Protein AF-A0A928RWQ0-F1 (afdb_monomer)

Nearest PDB structures (foldseek):
  4lid-assembly1_B  TM=6.086E-01  e=1.128E+00  Sulfolobus spindle-shaped virus 1
  3q9d-assembly1_B  TM=6.160E-01  e=1.844E+00  Chlamydia pneumoniae
  8h38-assembly1_I  TM=5.799E-01  e=3.206E+00  Homo sapiens
  8gq6-assembly1_A  TM=5.758E-01  e=3.206E+00  Homo sapiens
  7r81-assembly1_K1  TM=4.291E-01  e=1.356E+00  Neurospora crassa

Secondary structure (DSSP, 8-state):
--S---EEEEEEEEETTEEEEEEEEEEETTEEEEEEE--GGG--

pLDDT: mean 77.08, std 11.81, range [45.53, 92.25]

Solvent-accessible surface area (backbone atoms only — not comparable to full-atom values): 2862 Å² total; per-residue (Å²): 130,86,91,68,51,67,44,78,47,77,49,75,51,73,58,97,85,47,67,34,41,38,40,37,43,26,69,32,100,87,44,77,48,78,51,74,52,68,54,73,92,76,56,133

Foldseek 3Di:
DDPWPFDWDWDWDDDPNWIKIWIWTDRHPPDIDIDIDGPPVPDD

Radius of gyration: 13.71 Å; Cα contacts (8 Å, |Δi|>4): 68; chains: 1; bounding box: 28×30×33 Å

Structure (mmCIF, N/CA/C/O backbone):
data_AF-A0A928RWQ0-F1
#
_entry.id   AF-A0A928RWQ0-F1
#
loop_
_atom_site.group_PDB
_atom_site.id
_atom_site.type_symbol
_atom_site.label_atom_id
_atom_site.label_alt_id
_atom_site.label_comp_id
_atom_site.label_asym_id
_atom_site.label_entity_id
_atom_site.label_seq_id
_atom_site.pdbx_PDB_ins_code
_atom_site.Cartn_x
_atom_site.Cartn_y
_atom_site.Cartn_z
_atom_site.occupancy
_atom_site.B_iso_or_equiv
_atom_site.auth_seq_id
_atom_site.auth_comp_id
_atom_site.auth_asym_id
_atom_site.auth_atom_id
_atom_site.pdbx_PDB_model_num
ATOM 1 N N . MET A 1 1 ? 13.487 -15.865 -17.226 1.00 45.53 1 MET A N 1
ATOM 2 C CA . MET A 1 1 ? 14.032 -14.633 -16.612 1.00 45.53 1 MET A CA 1
ATOM 3 C C . MET A 1 1 ? 12.989 -13.538 -16.808 1.00 45.53 1 MET A C 1
ATOM 5 O O . MET A 1 1 ? 12.773 -13.130 -17.942 1.00 45.53 1 MET A O 1
ATOM 9 N N . ALA A 1 2 ? 12.217 -13.193 -15.773 1.00 50.38 2 ALA A N 1
ATOM 10 C CA . ALA A 1 2 ? 11.076 -12.284 -15.926 1.00 50.38 2 ALA A CA 1
ATOM 11 C C . ALA A 1 2 ? 11.568 -10.868 -16.271 1.00 50.38 2 ALA A C 1
ATOM 13 O O . ALA A 1 2 ? 12.334 -10.273 -15.517 1.00 50.38 2 ALA A O 1
ATOM 14 N N . ARG A 1 3 ? 11.168 -10.362 -17.445 1.00 53.16 3 ARG A N 1
ATOM 15 C CA . ARG A 1 3 ? 11.657 -9.105 -18.044 1.00 53.16 3 ARG A CA 1
ATOM 16 C C . ARG A 1 3 ? 10.831 -7.868 -17.674 1.00 53.16 3 ARG A C 1
ATOM 18 O O . ARG A 1 3 ? 11.148 -6.770 -18.106 1.00 53.16 3 ARG A O 1
ATOM 25 N N . SER A 1 4 ? 9.794 -8.042 -16.867 1.00 53.19 4 SER A N 1
ATOM 26 C CA . SER A 1 4 ? 8.988 -6.967 -16.305 1.00 53.19 4 SER A CA 1
ATOM 27 C C . SER A 1 4 ? 8.334 -7.523 -15.050 1.00 53.19 4 SER A C 1
ATOM 29 O O . SER A 1 4 ? 7.654 -8.544 -15.117 1.00 53.19 4 SER A O 1
ATOM 31 N N . MET A 1 5 ? 8.611 -6.918 -13.900 1.00 60.53 5 MET A N 1
ATOM 32 C CA . MET A 1 5 ? 8.002 -7.296 -12.625 1.00 60.53 5 MET A CA 1
ATOM 33 C C . MET A 1 5 ? 7.086 -6.148 -12.217 1.00 60.53 5 MET A C 1
ATOM 35 O O . MET A 1 5 ? 7.306 -5.481 -11.211 1.00 60.53 5 MET A O 1
ATOM 39 N N . THR A 1 6 ? 6.122 -5.851 -13.091 1.00 70.81 6 THR A N 1
ATOM 40 C CA . THR A 1 6 ? 5.074 -4.879 -12.803 1.00 70.81 6 THR A CA 1
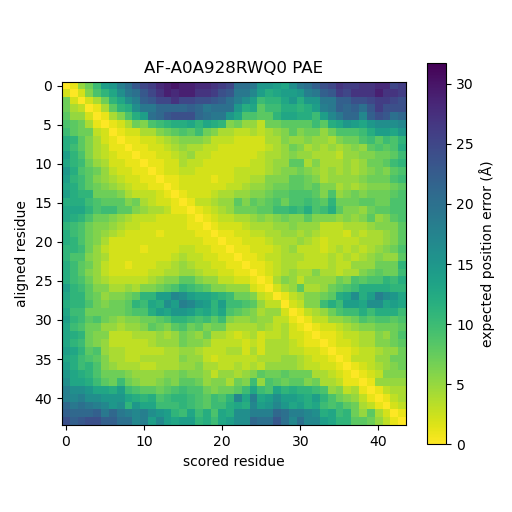ATOM 41 C C . THR A 1 6 ? 4.046 -5.549 -11.905 1.00 70.81 6 THR A C 1
ATOM 43 O O . THR A 1 6 ? 3.24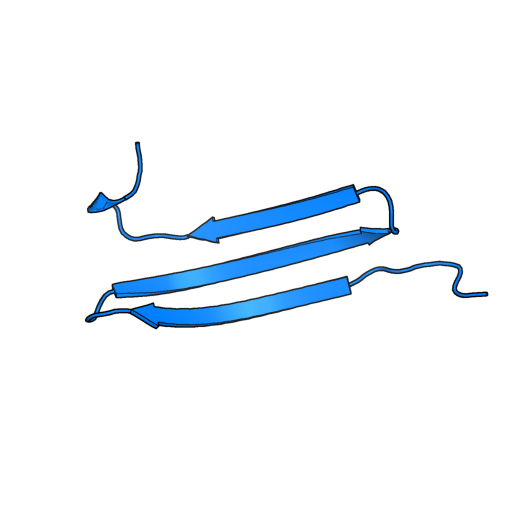2 -6.352 -12.377 1.00 70.81 6 THR A O 1
ATOM 46 N N . GLY A 1 7 ? 4.128 -5.276 -10.607 1.00 74.31 7 GLY A N 1
ATOM 47 C CA . GLY A 1 7 ? 3.177 -5.747 -9.608 1.00 74.31 7 GLY A CA 1
ATOM 48 C C . GLY A 1 7 ? 2.250 -4.609 -9.210 1.00 74.31 7 GLY A C 1
ATOM 49 O O . GLY A 1 7 ? 2.719 -3.538 -8.833 1.00 74.31 7 GLY A O 1
ATOM 50 N N . TRP A 1 8 ? 0.944 -4.834 -9.285 1.00 81.88 8 TRP A N 1
ATOM 51 C CA . TRP A 1 8 ? -0.045 -3.929 -8.713 1.00 81.88 8 TRP A CA 1
ATOM 52 C C . TRP A 1 8 ? -0.848 -4.680 -7.660 1.00 81.88 8 TRP A C 1
ATOM 54 O O . TRP A 1 8 ? -1.339 -5.779 -7.919 1.00 81.88 8 TRP A O 1
ATOM 64 N N . GLY A 1 9 ? -0.949 -4.091 -6.474 1.00 85.56 9 GLY A N 1
ATOM 65 C CA . GLY A 1 9 ? -1.723 -4.622 -5.364 1.00 85.56 9 GLY A CA 1
ATOM 66 C C . GLY A 1 9 ? -2.545 -3.520 -4.720 1.00 85.56 9 GLY A C 1
ATOM 67 O O . GLY A 1 9 ? -2.043 -2.426 -4.470 1.00 85.56 9 GLY A O 1
ATOM 68 N N . LYS A 1 10 ? -3.808 -3.823 -4.432 1.00 90.44 10 LYS A N 1
ATOM 69 C CA . LYS A 1 10 ? -4.683 -2.978 -3.626 1.00 90.44 10 LYS A CA 1
ATOM 70 C C . LYS A 1 10 ? -5.168 -3.790 -2.437 1.00 90.44 10 LYS A C 1
ATOM 72 O O . LYS A 1 10 ? -5.584 -4.932 -2.607 1.00 90.44 10 LYS A O 1
ATOM 77 N N . GLY A 1 11 ?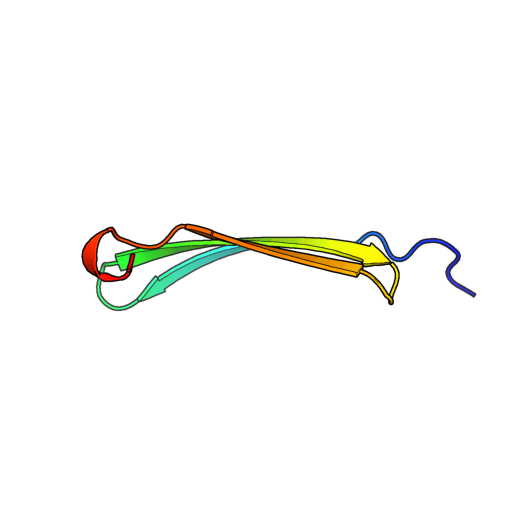 -5.107 -3.190 -1.258 1.00 90.75 11 GLY A N 1
ATOM 78 C CA . GLY A 1 11 ? -5.634 -3.769 -0.035 1.00 90.75 11 GLY A CA 1
ATOM 79 C C . GLY A 1 11 ? -6.401 -2.724 0.752 1.00 90.75 11 GLY A C 1
ATOM 80 O O . GLY A 1 11 ? -5.913 -1.614 0.969 1.00 90.75 11 GLY A O 1
ATOM 81 N N . ASP A 1 12 ? -7.599 -3.090 1.173 1.00 92.25 12 ASP A N 1
ATOM 82 C CA . ASP A 1 12 ? -8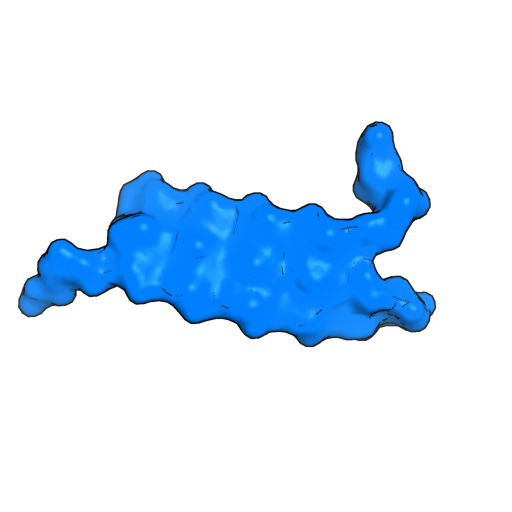.339 -2.395 2.211 1.00 92.25 12 ASP A CA 1
ATOM 83 C C . ASP A 1 12 ? -8.300 -3.219 3.496 1.00 92.25 12 ASP A C 1
ATOM 85 O O . ASP A 1 12 ? -8.310 -4.451 3.478 1.00 92.25 12 ASP A O 1
ATOM 89 N N . PHE A 1 13 ? -8.189 -2.533 4.624 1.00 89.12 13 PHE A N 1
ATOM 90 C CA . PHE A 1 13 ? -8.275 -3.173 5.925 1.00 89.12 13 PHE A CA 1
ATOM 91 C C . PHE A 1 13 ? -8.870 -2.207 6.940 1.00 89.12 13 PHE A C 1
ATOM 93 O O . PHE A 1 13 ? -8.674 -0.991 6.877 1.00 89.12 13 PHE A O 1
ATOM 100 N N . ASN A 1 14 ? -9.623 -2.771 7.879 1.00 89.69 14 ASN A N 1
ATOM 101 C CA . ASN A 1 14 ? -10.208 -2.030 8.981 1.00 89.69 14 ASN A CA 1
ATOM 102 C C . ASN A 1 14 ? -9.417 -2.319 10.257 1.00 89.69 14 ASN A C 1
ATOM 104 O O . ASN A 1 14 ? -9.257 -3.479 10.639 1.00 89.69 14 ASN A O 1
ATOM 108 N N . ILE A 1 15 ? -8.935 -1.273 10.923 1.00 85.62 15 ILE A N 1
ATOM 109 C CA . ILE A 1 15 ? -8.324 -1.392 12.249 1.00 85.62 15 ILE A CA 1
ATOM 110 C C . ILE A 1 15 ? -9.139 -0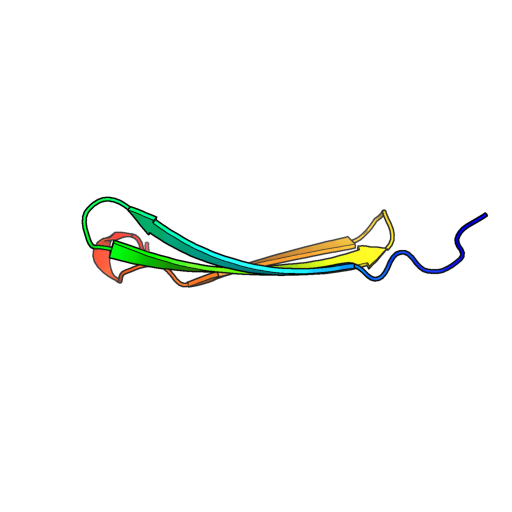.539 13.197 1.00 85.62 15 ILE A C 1
ATOM 112 O O . ILE A 1 15 ? -9.182 0.676 13.059 1.00 85.62 15 ILE A O 1
ATOM 116 N N . LYS A 1 16 ? -9.752 -1.175 14.200 1.00 85.75 16 LYS A N 1
ATOM 117 C CA . LYS A 1 16 ? -10.468 -0.483 15.286 1.00 85.75 16 LYS A CA 1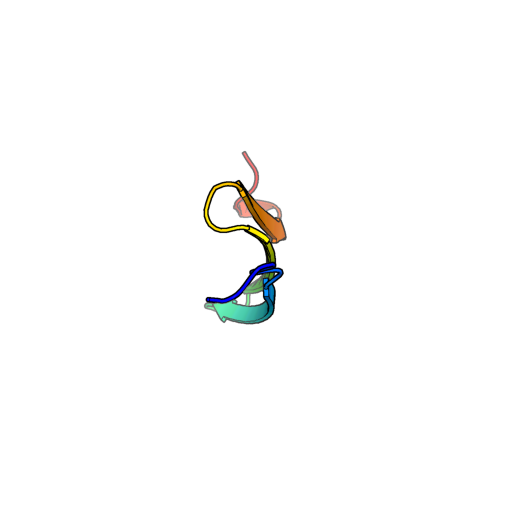
ATOM 118 C C . LYS A 1 16 ? -11.546 0.502 14.794 1.00 85.75 16 LYS A C 1
ATOM 120 O O . LYS A 1 16 ? -11.800 1.502 15.454 1.00 85.75 16 LYS A O 1
ATOM 125 N N . GLY A 1 17 ? -12.193 0.205 13.665 1.00 84.31 17 GLY A N 1
ATOM 126 C CA . GLY A 1 17 ? -13.229 1.049 13.063 1.00 84.31 17 GLY A CA 1
ATOM 127 C C . GLY A 1 17 ? -12.711 1.992 11.978 1.00 84.31 17 GLY A C 1
ATOM 128 O O . GLY A 1 17 ? -13.500 2.419 11.139 1.00 84.31 17 GLY A O 1
ATOM 129 N N . ASP A 1 18 ? -11.403 2.225 11.906 1.00 83.69 18 ASP A N 1
ATOM 130 C CA . ASP A 1 18 ? 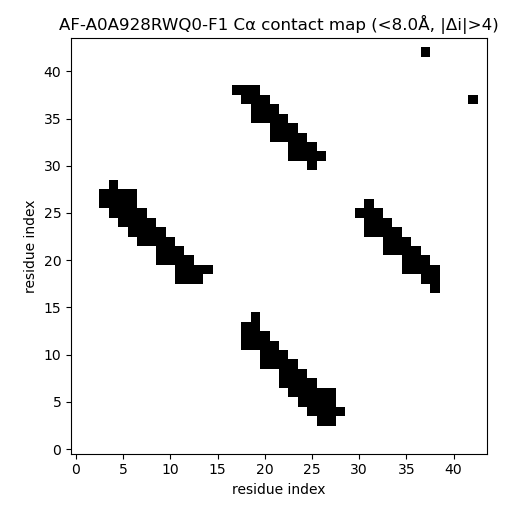-10.789 3.073 10.892 1.00 83.69 18 ASP A CA 1
ATOM 131 C C . ASP A 1 18 ? -10.511 2.281 9.609 1.00 83.69 18 ASP A C 1
ATOM 133 O O . ASP A 1 18 ? -9.898 1.209 9.637 1.00 83.69 18 ASP A O 1
ATOM 137 N N . LEU A 1 19 ? -10.978 2.809 8.474 1.00 86.69 19 LEU A N 1
ATOM 138 C CA . LEU A 1 19 ? -10.751 2.218 7.159 1.00 86.69 19 LEU A CA 1
ATOM 139 C C . LEU A 1 19 ? -9.460 2.764 6.554 1.00 86.69 19 LEU A C 1
ATOM 141 O O . LEU A 1 19 ? -9.306 3.971 6.360 1.00 86.69 19 LEU A O 1
ATOM 145 N N . TYR A 1 20 ? -8.574 1.849 6.189 1.00 86.31 20 TYR A N 1
ATOM 146 C CA . TYR A 1 20 ? -7.329 2.151 5.509 1.00 86.31 20 TYR A CA 1
ATOM 147 C C . TYR A 1 20 ? -7.357 1.549 4.116 1.00 86.31 20 TYR A C 1
ATOM 149 O O . TYR A 1 20 ? -7.804 0.419 3.918 1.00 86.31 20 TYR A O 1
ATOM 157 N N . ALA A 1 21 ? -6.848 2.310 3.155 1.00 89.06 21 ALA A N 1
ATOM 158 C CA . ALA A 1 21 ? -6.664 1.842 1.793 1.00 89.06 21 ALA A CA 1
ATOM 159 C C . ALA A 1 21 ? -5.198 2.014 1.407 1.00 89.06 21 ALA A C 1
ATOM 161 O O . ALA A 1 21 ? -4.662 3.122 1.466 1.00 89.06 21 ALA A O 1
ATOM 162 N N . ILE A 1 22 ? -4.564 0.916 1.003 1.00 87.31 22 ILE A N 1
ATOM 163 C CA . ILE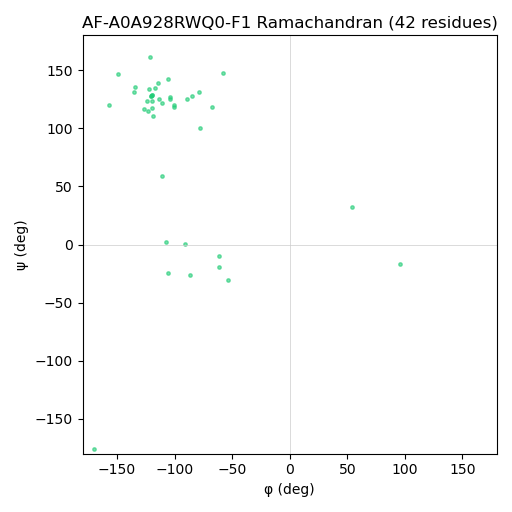 A 1 22 ? -3.188 0.897 0.513 1.00 87.31 22 ILE A CA 1
ATOM 164 C C . ILE A 1 22 ? -3.186 0.442 -0.941 1.00 87.31 22 ILE A C 1
ATOM 166 O O . ILE A 1 22 ? -3.822 -0.547 -1.315 1.00 87.31 22 ILE A O 1
ATOM 170 N N . GLU A 1 23 ? -2.432 1.165 -1.753 1.00 89.50 23 GLU A N 1
ATOM 171 C CA . GLU A 1 23 ? -2.122 0.816 -3.127 1.00 89.50 23 GLU A CA 1
ATOM 172 C C . GLU A 1 23 ? -0.603 0.698 -3.281 1.00 89.50 23 GLU A C 1
ATOM 174 O O . GLU A 1 23 ? 0.148 1.597 -2.901 1.00 89.50 23 GLU A O 1
ATOM 179 N N . VAL A 1 24 ? -0.152 -0.427 -3.834 1.00 83.38 24 VAL A N 1
ATOM 180 C CA . VAL A 1 24 ? 1.260 -0.725 -4.075 1.00 83.38 24 VAL A CA 1
ATOM 181 C C . VAL A 1 24 ? 1.469 -0.922 -5.566 1.00 83.38 24 VAL A C 1
ATOM 183 O O . VAL A 1 24 ? 0.842 -1.780 -6.191 1.00 83.38 24 VAL A O 1
ATOM 186 N N . LYS A 1 25 ? 2.378 -0.132 -6.131 1.00 84.06 25 LYS A N 1
ATOM 187 C CA . LYS A 1 25 ? 2.823 -0.220 -7.520 1.00 84.06 25 LYS A CA 1
ATOM 188 C C . LYS A 1 25 ? 4.314 -0.517 -7.531 1.00 84.06 25 LYS A C 1
ATOM 190 O O . LYS A 1 25 ? 5.133 0.324 -7.184 1.00 84.06 25 LYS A O 1
ATOM 195 N N . ALA A 1 26 ? 4.675 -1.716 -7.959 1.00 78.06 26 ALA A N 1
ATOM 196 C CA . ALA A 1 26 ? 6.047 -2.068 -8.284 1.00 78.06 26 ALA A CA 1
ATOM 197 C C . ALA A 1 26 ? 6.189 -2.005 -9.803 1.00 78.06 26 ALA A C 1
ATOM 199 O O . ALA A 1 26 ? 5.495 -2.732 -10.505 1.00 78.06 26 ALA A O 1
ATOM 200 N N . LEU A 1 27 ? 7.050 -1.131 -10.324 1.00 71.06 27 LEU A N 1
ATOM 201 C CA . LEU A 1 27 ? 7.309 -1.044 -11.770 1.00 71.06 27 LEU A CA 1
ATOM 202 C C . LEU A 1 27 ? 8.409 -2.028 -12.202 1.00 71.06 27 LEU A C 1
ATOM 204 O O . LEU A 1 27 ? 8.450 -2.458 -13.354 1.00 71.06 27 LEU A O 1
ATOM 208 N N . ASN A 1 28 ? 9.303 -2.390 -11.278 1.00 70.44 28 ASN A N 1
ATOM 209 C CA . ASN A 1 28 ? 10.335 -3.421 -11.402 1.00 70.44 28 ASN A CA 1
ATOM 210 C C . ASN A 1 28 ? 10.976 -3.667 -10.015 1.00 70.44 28 ASN A C 1
ATOM 212 O O . ASN A 1 28 ? 10.591 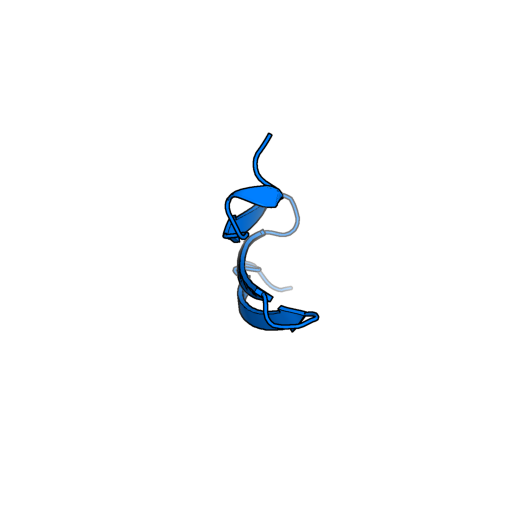-3.046 -9.031 1.00 70.44 28 ASN A O 1
ATOM 216 N N . HIS A 1 29 ? 11.999 -4.526 -9.930 1.00 69.69 29 HIS A N 1
ATOM 217 C CA . HIS A 1 29 ? 12.710 -4.827 -8.673 1.00 69.69 29 HIS A CA 1
ATOM 218 C C . HIS A 1 29 ? 13.422 -3.624 -8.018 1.00 69.69 29 HIS A C 1
ATOM 220 O O . HIS A 1 29 ? 13.923 -3.752 -6.905 1.00 69.69 29 HIS A O 1
ATOM 226 N N . ARG A 1 30 ? 13.525 -2.483 -8.714 1.00 72.38 30 ARG A N 1
ATOM 227 C CA . ARG A 1 30 ? 14.274 -1.298 -8.277 1.00 72.38 30 ARG A CA 1
ATOM 228 C C . ARG A 1 30 ? 13.372 -0.160 -7.801 1.00 72.38 30 ARG A C 1
ATOM 230 O O . ARG A 1 30 ? 13.829 0.670 -7.024 1.00 72.38 30 ARG A O 1
ATOM 237 N N . PHE A 1 31 ? 12.121 -0.113 -8.260 1.00 73.44 31 PHE A N 1
ATOM 238 C CA . PHE A 1 31 ? 11.190 0.974 -7.966 1.00 73.44 31 PHE A CA 1
ATOM 239 C C . PHE A 1 31 ? 9.881 0.427 -7.397 1.00 73.44 31 PHE A C 1
ATOM 241 O O . PHE A 1 31 ? 9.143 -0.288 -8.085 1.00 73.44 31 PHE A O 1
ATOM 248 N N . ILE A 1 32 ? 9.602 0.809 -6.150 1.00 78.88 32 ILE A N 1
ATOM 249 C CA . ILE A 1 32 ? 8.342 0.561 -5.453 1.00 78.88 32 ILE A CA 1
ATOM 250 C C . ILE A 1 32 ? 7.730 1.903 -5.046 1.00 78.88 32 ILE A C 1
ATOM 252 O O . ILE A 1 32 ? 8.398 2.734 -4.436 1.00 78.88 32 ILE A O 1
ATOM 256 N N . ASP A 1 33 ? 6.471 2.103 -5.415 1.00 78.69 33 ASP A N 1
ATOM 257 C CA . ASP A 1 33 ? 5.639 3.232 -5.010 1.00 78.69 33 ASP A CA 1
ATOM 258 C C . ASP A 1 33 ? 4.500 2.696 -4.132 1.00 78.69 33 ASP A C 1
ATOM 260 O O . ASP A 1 33 ? 3.791 1.756 -4.511 1.00 78.69 33 ASP A O 1
ATOM 264 N N . ILE A 1 34 ? 4.375 3.252 -2.928 1.00 81.31 34 ILE A N 1
ATOM 265 C CA . ILE A 1 34 ? 3.381 2.861 -1.929 1.00 81.31 34 ILE A CA 1
ATOM 266 C C . ILE A 1 34 ? 2.577 4.105 -1.579 1.00 81.31 34 ILE A C 1
ATOM 268 O O . ILE A 1 34 ? 3.093 5.048 -0.983 1.00 81.31 34 ILE A O 1
ATOM 272 N N . SER A 1 35 ? 1.291 4.076 -1.913 1.00 81.88 35 SER A N 1
ATOM 273 C CA . SER A 1 35 ? 0.338 5.134 -1.598 1.00 81.88 35 SER A CA 1
ATOM 274 C C . SER A 1 35 ? -0.661 4.630 -0.561 1.00 81.88 35 SER A C 1
ATOM 276 O O . SER A 1 35 ? -1.361 3.643 -0.787 1.00 81.88 35 SER A O 1
ATOM 278 N N . MET A 1 36 ? -0.744 5.311 0.583 1.00 81.19 36 MET A N 1
ATOM 279 C CA . MET A 1 36 ? -1.659 4.969 1.672 1.00 81.19 36 MET A CA 1
ATOM 280 C C . MET A 1 36 ? -2.620 6.124 1.933 1.00 81.19 36 MET A C 1
ATOM 282 O O . MET A 1 36 ? -2.200 7.261 2.134 1.00 81.19 36 MET A O 1
ATOM 286 N N . ARG A 1 37 ? -3.918 5.822 1.964 1.00 83.44 37 ARG A N 1
ATOM 287 C CA . ARG A 1 37 ? -4.950 6.727 2.476 1.00 83.44 37 ARG A CA 1
ATOM 288 C C . ARG A 1 37 ? -5.311 6.277 3.886 1.00 83.44 37 ARG A C 1
ATOM 290 O O . ARG A 1 37 ? -5.736 5.138 4.083 1.00 83.44 37 ARG A O 1
ATOM 297 N N . ALA A 1 38 ? -5.114 7.177 4.842 1.00 82.19 38 ALA A N 1
ATOM 298 C CA . ALA A 1 38 ? -5.384 6.972 6.257 1.00 82.19 38 ALA A CA 1
ATOM 299 C C . ALA A 1 38 ? -6.404 8.011 6.764 1.00 82.19 38 ALA A C 1
ATOM 301 O O . ALA A 1 38 ? -6.591 9.043 6.113 1.00 82.19 38 ALA A O 1
ATOM 302 N N . PRO A 1 39 ? -7.061 7.760 7.910 1.00 79.19 39 PRO A N 1
ATOM 303 C CA . PRO A 1 39 ? -7.899 8.751 8.573 1.00 79.19 39 PRO A CA 1
ATOM 304 C C . PRO A 1 39 ? -7.111 10.019 8.916 1.00 79.19 39 PRO A C 1
ATOM 306 O O . PRO A 1 39 ? -5.933 9.946 9.268 1.00 79.19 39 PRO A O 1
ATOM 309 N N . GLU A 1 40 ? -7.790 11.166 8.889 1.00 76.38 40 GLU A N 1
ATOM 310 C CA . GLU A 1 40 ? -7.210 12.505 9.095 1.00 76.38 40 GLU A CA 1
ATOM 311 C C . GLU A 1 40 ? -6.414 12.623 10.406 1.00 76.38 40 GLU A C 1
ATOM 313 O O . GLU A 1 40 ? -5.386 13.285 10.459 1.00 76.38 40 GLU A O 1
ATOM 318 N N . ARG A 1 41 ? -6.814 11.871 11.439 1.00 74.25 41 ARG A N 1
ATOM 319 C CA . ARG A 1 41 ? -6.129 11.804 12.739 1.00 74.25 41 ARG A CA 1
ATOM 320 C C . ARG A 1 41 ? -4.686 11.274 12.673 1.00 74.25 41 ARG A C 1
ATOM 322 O O . ARG A 1 41 ? -3.932 11.473 13.621 1.00 74.25 41 ARG A O 1
ATOM 329 N N . PHE A 1 42 ? -4.322 10.575 11.600 1.00 67.50 42 PHE A N 1
ATOM 330 C CA . PHE A 1 42 ? -2.983 10.024 11.371 1.00 67.50 42 PHE A CA 1
ATOM 331 C C . PHE A 1 42 ? -2.204 10.773 10.277 1.00 67.50 42 PHE A C 1
ATOM 333 O O . PHE A 1 42 ? -1.082 10.373 9.965 1.00 67.50 42 PHE A O 1
ATOM 340 N N . SER A 1 43 ? -2.776 11.832 9.689 1.00 60.19 43 SER A N 1
ATOM 341 C CA . SER A 1 43 ? -2.040 12.725 8.791 1.00 60.19 43 SER A CA 1
ATOM 342 C C . SER A 1 43 ? -1.189 13.691 9.631 1.00 60.19 43 SER A C 1
ATOM 344 O O . SER A 1 43 ? -1.730 14.248 10.588 1.00 60.19 43 SER A O 1
ATOM 346 N N . PRO A 1 44 ? 0.115 13.868 9.336 1.00 58.06 44 PRO A N 1
ATOM 347 C CA . PRO A 1 44 ? 0.936 14.895 9.977 1.00 58.06 44 PRO A CA 1
ATOM 348 C C . PRO A 1 44 ? 0.453 16.314 9.655 1.00 58.06 44 PRO A C 1
ATOM 350 O O . PRO A 1 44 ? -0.231 16.487 8.615 1.00 58.06 44 PRO A O 1
#

Sequence (44 aa):
MARSMTGWGKGDFNIKGDLYAIEVKALNHRFIDISMRAPERFSP

Mean predicted aligned error: 7.69 Å